Protein AF-A0A847BHR5-F1 (afdb_monomer)

Mean predicted aligned error: 12.54 Å

Radius of gyration: 26.9 Å; Cα contacts (8 Å, |Δi|>4): 119; chains: 1; bounding box: 52×29×72 Å

Solvent-accessible surface area (backbone atoms only — not comparable to full-atom values): 9251 Å² total; per-residue (Å²): 132,75,69,67,60,58,54,53,59,59,53,71,69,70,78,70,66,66,89,77,52,54,68,71,59,47,27,60,75,49,73,27,54,98,40,22,30,46,64,70,56,48,54,52,42,32,74,73,72,42,61,52,60,80,79,74,77,86,76,72,51,73,69,56,50,55,56,53,58,61,74,34,72,69,46,49,51,52,52,52,50,34,51,54,35,44,75,72,66,38,59,66,63,24,49,53,51,52,50,51,52,52,51,50,51,53,52,48,54,53,51,52,54,52,53,50,53,52,51,54,51,54,53,60,74,59,64,47,66,37,39,31,29,39,70,61,38,81,44,79,41,57,40,38,73,48,42,94,46,61,38,72,61,84,58,97,86,66,122

pLDDT: mean 79.35,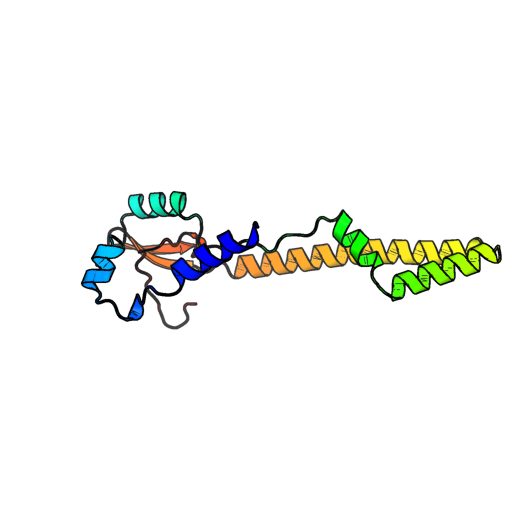 std 13.55, range [43.5, 94.12]

Secondary structure (DSSP, 8-state):
--HHHHHHHHHHTTT--GGGS-HHHHHHHTT-BTTBB-HHHHHHHHHHH--S-PPPP-PPPHHHHHHHHTT-HHHHHHHHHHHHHHHTT-HHHHHHHHHHHHHHHHHHHHHHHHHHHHHHHHHHHT--EEEEEETTEEEEEEGGG--TT-EEE--TT--

Sequence (159 aa):
MIQQGDEAAAQAIQEQDWHTVNREDLERRLNTGRAGLAEAEAARRLAEHGFNRLAPPKRQGPLLRFALQFHNILLYVMLGAALITALLGHWIDTGVLLGAVLINAIIGFIQEGKAEAALDSIRSLLSAHATVLRDGVRREIDAAELVPGDVVLLASGDR

Foldseek 3Di:
DVVVVVVVVVVVVVDPPLVPDDPVVLCVVQVADPLFAAPVVLVVQCVVVPFPDDDDPPDDDLVVVLVVVCVDPVNVVLVVVLVVCVVVVVVVVSVVSVVVVVVVSVVVSVVVVVVVVVVVVVVVVVQAWWFWRHSSDTDIDRNRSDGRRTHTDDDVPHD

Structure (mmCIF, N/CA/C/O backbone):
data_AF-A0A847BHR5-F1
#
_entry.id   AF-A0A847BHR5-F1
#
loop_
_atom_site.group_PDB
_atom_site.id
_atom_site.type_symbol
_atom_site.label_atom_id
_atom_site.label_alt_id
_atom_site.label_comp_id
_atom_site.label_asym_id
_atom_site.label_entity_id
_atom_site.label_seq_id
_atom_site.pdbx_PDB_ins_code
_atom_site.Cartn_x
_atom_site.Cartn_y
_atom_site.Cartn_z
_atom_site.occupancy
_atom_site.B_iso_or_equiv
_atom_site.auth_seq_id
_atom_site.auth_comp_id
_atom_site.auth_asym_id
_atom_site.auth_atom_id
_atom_site.pdbx_PDB_model_num
ATOM 1 N N . MET A 1 1 ? -23.260 10.447 -17.404 1.00 45.34 1 MET A N 1
ATOM 2 C CA . MET A 1 1 ? -24.402 10.034 -16.557 1.00 45.34 1 MET A CA 1
ATOM 3 C C . MET A 1 1 ? -24.019 9.064 -15.427 1.00 45.34 1 MET A C 1
ATOM 5 O O . MET A 1 1 ? -24.823 8.892 -14.531 1.00 45.34 1 MET A O 1
ATOM 9 N N . ILE A 1 2 ? -22.803 8.483 -15.409 1.00 46.72 2 ILE A N 1
ATOM 10 C CA . ILE A 1 2 ? -22.339 7.562 -14.341 1.00 46.72 2 ILE A CA 1
ATOM 11 C C . ILE A 1 2 ? -21.625 8.300 -13.179 1.00 46.72 2 ILE A C 1
ATOM 13 O O . ILE A 1 2 ? -21.562 7.782 -12.076 1.00 46.72 2 ILE A O 1
ATOM 17 N N . GLN A 1 3 ? -21.160 9.542 -13.378 1.00 48.94 3 GLN A N 1
ATOM 18 C CA . GLN A 1 3 ? -20.425 10.307 -12.349 1.00 48.94 3 GLN A CA 1
ATOM 19 C C . GLN A 1 3 ? -21.290 10.922 -11.234 1.00 48.94 3 GLN A C 1
ATOM 21 O O . GLN A 1 3 ? -20.776 11.172 -10.154 1.00 48.94 3 GLN A O 1
ATOM 26 N N . GLN A 1 4 ? -22.594 11.132 -11.446 1.00 45.41 4 GLN A N 1
ATOM 27 C CA . GLN A 1 4 ? -23.455 11.768 -10.432 1.00 45.41 4 GLN A CA 1
ATOM 28 C C . GLN A 1 4 ? -23.869 10.821 -9.290 1.00 45.41 4 GLN A C 1
ATOM 30 O O . GLN A 1 4 ? -24.289 11.288 -8.238 1.00 45.41 4 GLN A O 1
ATOM 35 N N . GLY A 1 5 ? -23.754 9.500 -9.480 1.00 45.44 5 GLY A N 1
ATOM 36 C CA . GLY A 1 5 ? -24.100 8.508 -8.454 1.00 45.44 5 GLY A CA 1
ATOM 37 C C . GLY A 1 5 ? -23.030 8.341 -7.370 1.00 45.44 5 GLY A C 1
ATOM 38 O O . GLY A 1 5 ? -23.374 8.153 -6.207 1.00 45.44 5 GLY A O 1
ATOM 39 N N . ASP A 1 6 ? -21.750 8.467 -7.739 1.00 50.16 6 ASP A N 1
ATOM 40 C CA . ASP A 1 6 ? -20.621 8.351 -6.801 1.00 50.16 6 ASP A CA 1
ATOM 41 C C . ASP A 1 6 ? -20.482 9.594 -5.907 1.00 50.16 6 ASP A C 1
ATOM 43 O O . ASP A 1 6 ? -20.182 9.473 -4.720 1.00 50.16 6 ASP A O 1
ATOM 47 N N . GLU A 1 7 ? -20.756 10.792 -6.436 1.00 47.59 7 GLU A N 1
ATOM 48 C CA . GLU A 1 7 ? -20.683 12.039 -5.658 1.00 47.59 7 GLU A CA 1
ATOM 49 C C . GLU A 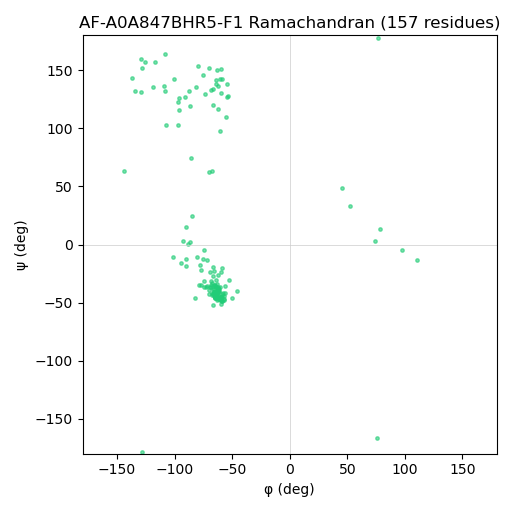1 7 ? -21.775 12.118 -4.581 1.00 47.59 7 GLU A C 1
ATOM 51 O O . GLU A 1 7 ? -21.503 12.560 -3.467 1.00 47.59 7 GLU A O 1
ATOM 56 N N . ALA A 1 8 ? -22.985 11.624 -4.863 1.00 48.41 8 ALA A N 1
ATOM 57 C CA . ALA A 1 8 ? -24.081 11.594 -3.893 1.00 48.41 8 ALA A CA 1
ATOM 58 C C . ALA A 1 8 ? -23.829 10.597 -2.743 1.00 48.41 8 ALA A C 1
ATOM 60 O O . ALA A 1 8 ? -24.164 10.880 -1.593 1.00 48.41 8 ALA A O 1
ATOM 61 N N . ALA A 1 9 ? -23.200 9.450 -3.028 1.00 47.81 9 ALA A N 1
ATOM 62 C CA . ALA A 1 9 ?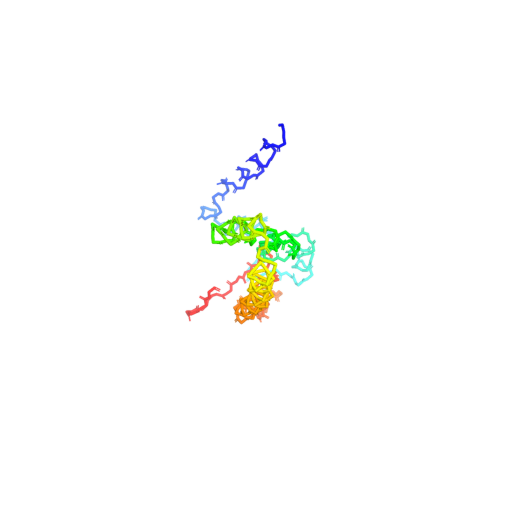 -22.807 8.480 -2.004 1.00 47.81 9 ALA A CA 1
ATOM 63 C C . ALA A 1 9 ? -21.626 8.985 -1.152 1.00 47.81 9 ALA A C 1
ATOM 65 O O . ALA A 1 9 ? -21.609 8.774 0.060 1.00 47.81 9 ALA A O 1
ATOM 66 N N . ALA A 1 10 ? -20.680 9.709 -1.762 1.00 43.50 10 ALA A N 1
ATOM 67 C CA . ALA A 1 10 ? -19.574 10.354 -1.053 1.00 43.50 10 ALA A CA 1
ATOM 68 C C . ALA A 1 10 ?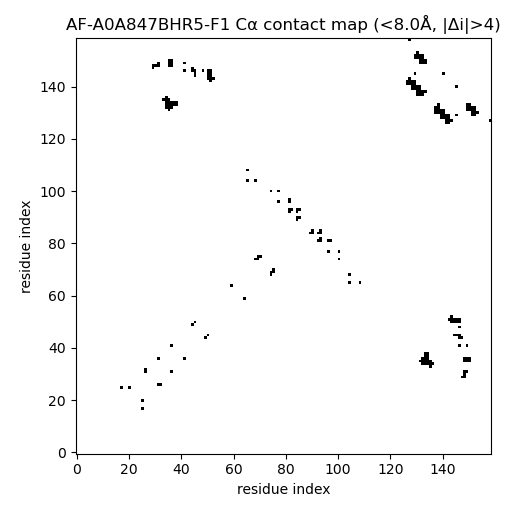 -20.040 11.526 -0.164 1.00 43.50 10 ALA A C 1
ATOM 70 O O . ALA A 1 10 ? -19.505 11.718 0.927 1.00 43.50 10 ALA A O 1
ATOM 71 N N . GLN A 1 11 ? -21.068 12.270 -0.589 1.00 44.69 11 GLN A N 1
ATOM 72 C CA . GLN A 1 11 ? -21.676 13.358 0.188 1.00 44.69 11 GLN A CA 1
ATOM 73 C C . GLN A 1 11 ? -22.551 12.854 1.347 1.00 44.69 11 GLN A C 1
ATOM 75 O O . GLN A 1 11 ? -22.591 13.487 2.398 1.00 44.69 11 GLN A O 1
ATOM 80 N N . ALA A 1 12 ? -23.204 11.693 1.221 1.00 45.28 12 ALA A N 1
ATOM 81 C CA . ALA A 1 12 ? -24.043 11.134 2.289 1.00 45.28 12 ALA A CA 1
ATOM 82 C C . ALA A 1 12 ? -23.256 10.712 3.549 1.00 45.28 12 ALA A C 1
ATOM 84 O O . ALA A 1 12 ? -23.835 10.595 4.628 1.00 45.28 12 ALA A O 1
ATOM 85 N N . ILE A 1 13 ? -21.940 10.507 3.429 1.00 47.03 13 ILE A N 1
ATOM 86 C CA . ILE A 1 13 ? -21.047 10.185 4.555 1.00 47.03 13 ILE A CA 1
ATOM 87 C C . ILE A 1 13 ? -20.469 11.469 5.194 1.00 47.03 13 ILE A C 1
ATOM 89 O O . ILE A 1 13 ? -19.913 11.413 6.289 1.00 47.03 13 ILE A O 1
ATOM 93 N N . GLN A 1 14 ? -20.614 12.638 4.555 1.00 51.12 14 GLN A N 1
ATOM 94 C CA . GLN A 1 14 ? -19.874 13.850 4.928 1.00 51.12 14 GLN A CA 1
ATOM 95 C C . GLN A 1 14 ? -20.416 14.655 6.122 1.00 51.12 14 GLN A C 1
ATOM 97 O O . GLN A 1 14 ? -19.663 15.477 6.627 1.00 51.12 14 GLN A O 1
ATOM 102 N N . GLU A 1 15 ? -21.615 14.405 6.660 1.00 54.62 15 GLU A N 1
ATOM 103 C CA . GLU A 1 15 ? -22.115 15.152 7.838 1.00 54.62 15 GLU A CA 1
ATOM 104 C C . GLU A 1 15 ? -22.945 14.279 8.795 1.00 54.62 15 GLU A C 1
ATOM 106 O O . GLU A 1 15 ? -24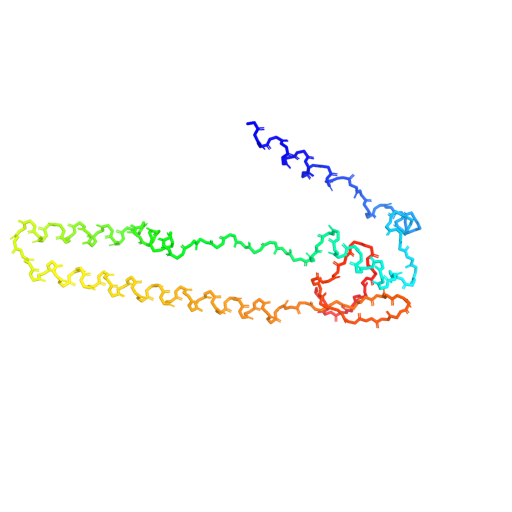.129 14.500 9.046 1.00 54.62 15 GLU A O 1
ATOM 111 N N . GLN A 1 16 ? -22.325 13.257 9.383 1.00 59.69 16 GLN A N 1
ATOM 112 C CA . GLN A 1 16 ? -22.730 12.841 10.726 1.00 59.69 16 GLN A CA 1
ATOM 113 C C . GLN A 1 16 ? -21.631 13.269 11.684 1.00 59.69 16 GLN A C 1
ATOM 115 O O . GLN A 1 16 ? -20.584 12.627 11.758 1.00 59.69 16 GLN A O 1
ATOM 120 N N . ASP A 1 17 ? -21.880 14.355 12.416 1.00 73.00 17 ASP A N 1
ATOM 121 C CA . ASP A 1 17 ? -20.995 14.910 13.440 1.00 73.00 17 ASP A CA 1
ATOM 122 C C . ASP A 1 17 ? -20.884 13.973 14.652 1.00 73.00 17 ASP A C 1
ATOM 124 O O . ASP A 1 17 ? -21.281 14.308 15.766 1.00 73.00 17 ASP A O 1
ATOM 128 N N . TRP A 1 18 ? -20.353 12.765 14.458 1.00 76.56 18 TRP A N 1
ATOM 129 C CA . TRP A 1 18 ? -20.172 11.743 15.493 1.00 76.56 18 TRP A CA 1
ATOM 130 C C . TRP A 1 18 ? -19.417 12.287 16.711 1.00 76.56 18 TRP A C 1
ATOM 132 O O . TRP A 1 18 ? -19.688 11.883 17.836 1.00 76.56 18 TRP A O 1
ATOM 142 N N . HIS A 1 19 ? -18.523 13.252 16.486 1.00 81.25 19 HIS A N 1
ATOM 143 C CA . HIS A 1 19 ? -17.724 13.923 17.506 1.00 81.25 19 HIS A CA 1
ATOM 144 C C . HIS A 1 19 ? -18.537 14.880 18.400 1.00 81.25 19 HIS A C 1
ATOM 146 O O . HIS A 1 19 ? -18.047 15.293 19.448 1.00 81.25 19 HIS A O 1
ATOM 152 N N . THR A 1 20 ? -19.771 15.220 18.012 1.00 84.50 20 THR A N 1
ATOM 153 C CA . THR A 1 20 ? -20.700 16.065 18.790 1.00 84.50 20 THR A CA 1
ATOM 154 C C . THR A 1 20 ? -21.776 15.261 19.521 1.00 84.50 20 THR A C 1
ATOM 156 O O . THR A 1 20 ? -22.490 15.796 20.369 1.00 84.50 20 THR A O 1
ATOM 159 N N . VAL A 1 21 ? -21.904 13.969 19.209 1.00 82.81 21 VAL A N 1
ATOM 160 C CA . VAL A 1 21 ? -22.912 13.079 19.790 1.00 82.81 21 VAL A CA 1
ATOM 161 C C . VAL A 1 21 ? -22.431 12.584 21.156 1.00 82.81 21 VAL A C 1
ATOM 163 O O . VAL A 1 21 ? -21.278 12.183 21.316 1.00 82.81 21 VAL A O 1
ATOM 166 N N . ASN A 1 22 ? -23.318 12.583 22.157 1.00 86.75 22 ASN A N 1
ATOM 167 C CA . ASN A 1 22 ? -22.992 12.047 23.477 1.00 86.75 22 ASN A CA 1
ATOM 168 C C . ASN A 1 22 ? -22.695 10.538 23.396 1.00 86.75 22 ASN A C 1
ATOM 170 O O . ASN A 1 22 ? -23.274 9.806 22.594 1.00 86.75 22 ASN A O 1
ATOM 174 N N . ARG A 1 23 ? -21.831 10.056 24.290 1.00 83.56 23 ARG A N 1
ATOM 175 C CA . ARG A 1 23 ? -21.388 8.661 24.365 1.00 83.56 23 ARG A CA 1
ATOM 176 C C . ARG A 1 23 ? -22.547 7.665 24.368 1.00 83.56 23 ARG A C 1
ATOM 178 O O . ARG A 1 23 ? -22.499 6.693 23.630 1.00 83.56 23 ARG A O 1
ATOM 185 N N . GLU A 1 24 ? -23.582 7.909 25.169 1.00 84.75 24 GLU A N 1
ATOM 186 C CA . GLU A 1 24 ? -24.732 6.998 25.287 1.00 84.75 24 GLU A CA 1
ATOM 187 C C . GLU A 1 24 ? -25.534 6.875 23.986 1.00 84.75 24 GLU A C 1
ATOM 189 O O . GLU A 1 24 ? -26.061 5.807 23.673 1.00 84.75 24 GLU A O 1
ATOM 194 N N . ASP A 1 25 ? -25.627 7.962 23.221 1.00 83.81 25 ASP A N 1
ATOM 195 C CA . ASP A 1 25 ? -26.323 7.972 21.937 1.00 83.81 25 ASP A CA 1
ATOM 196 C C . ASP A 1 25 ? -25.467 7.317 20.850 1.00 83.81 25 ASP A C 1
ATOM 198 O O . ASP A 1 25 ? -25.997 6.609 19.994 1.00 83.81 25 ASP A O 1
ATOM 202 N N . LEU A 1 26 ? -24.143 7.488 20.906 1.00 83.75 26 LEU A N 1
ATOM 203 C CA . LEU A 1 26 ? -23.198 6.799 20.028 1.00 83.75 26 LEU A CA 1
ATOM 204 C C . LEU A 1 26 ? -23.209 5.280 20.276 1.00 83.75 26 LEU A C 1
ATOM 206 O O . LEU A 1 26 ? -23.286 4.505 19.326 1.00 83.75 26 LEU A O 1
ATOM 210 N N . GLU A 1 27 ? -23.199 4.865 21.547 1.00 84.50 27 GLU A N 1
ATOM 211 C CA . GLU A 1 27 ? -23.312 3.465 21.981 1.00 84.50 27 GLU A CA 1
ATOM 212 C C . GLU A 1 27 ? -24.601 2.824 21.442 1.00 84.50 27 GLU A C 1
ATOM 214 O O . GLU A 1 27 ? -24.561 1.737 20.861 1.00 84.50 27 GLU A O 1
ATOM 219 N N . ARG A 1 28 ? -25.734 3.537 21.521 1.00 83.19 28 ARG A N 1
ATOM 220 C CA . ARG A 1 28 ? -27.004 3.090 20.925 1.00 83.19 28 ARG A CA 1
ATOM 221 C C . ARG A 1 28 ? -26.950 3.012 19.399 1.00 83.19 28 ARG A C 1
ATOM 223 O O . ARG A 1 28 ? -27.388 2.015 18.838 1.00 83.19 28 ARG A O 1
ATOM 230 N N . ARG A 1 29 ? -26.415 4.029 18.715 1.00 83.94 29 ARG A N 1
ATOM 231 C CA . ARG A 1 29 ? -26.336 4.060 17.239 1.00 83.94 29 ARG A CA 1
ATOM 232 C C . ARG A 1 29 ? -25.451 2.951 16.677 1.00 83.94 29 ARG A C 1
ATOM 234 O O . ARG A 1 29 ? -25.801 2.343 15.673 1.00 83.94 29 ARG A O 1
ATOM 241 N N . LEU A 1 30 ? -24.316 2.691 17.321 1.00 82.31 30 LEU A N 1
ATOM 242 C CA . LEU A 1 30 ? -23.353 1.674 16.896 1.00 82.31 30 LEU A CA 1
ATOM 243 C C . LEU A 1 30 ? -23.652 0.286 17.480 1.00 82.31 30 LEU A C 1
ATOM 245 O O . LEU A 1 30 ? -22.908 -0.656 17.197 1.00 82.31 30 LEU A O 1
ATOM 249 N N . ASN A 1 31 ? -24.721 0.148 18.277 1.00 83.06 31 ASN A N 1
ATOM 250 C CA . ASN A 1 31 ? -25.055 -1.061 19.033 1.00 83.06 31 ASN A CA 1
ATOM 251 C C . ASN A 1 31 ? -23.819 -1.643 19.742 1.00 83.06 31 ASN A C 1
ATOM 253 O O . ASN A 1 31 ? -23.496 -2.821 19.593 1.00 83.06 31 ASN A O 1
ATOM 257 N N . THR A 1 32 ? -23.085 -0.783 20.447 1.00 83.56 32 THR A N 1
ATOM 258 C CA . THR A 1 32 ? -21.852 -1.123 21.168 1.00 83.56 32 THR A CA 1
ATOM 259 C C . THR A 1 32 ? -21.957 -0.642 22.610 1.00 83.56 32 THR A C 1
ATOM 261 O O . THR A 1 32 ? -22.689 0.301 22.902 1.00 83.56 32 THR A O 1
ATOM 264 N N . GLY A 1 33 ? -21.266 -1.307 23.534 1.00 81.00 33 GLY A N 1
ATOM 265 C CA . GLY A 1 33 ? -21.350 -1.006 24.963 1.00 81.00 33 GLY A CA 1
ATOM 266 C C . GLY A 1 33 ? -19.987 -0.795 25.613 1.00 81.00 33 GLY A C 1
ATOM 267 O O . GLY A 1 33 ? -18.937 -0.927 24.988 1.00 81.00 33 GLY A O 1
ATOM 268 N N . ARG A 1 34 ? -19.985 -0.537 26.927 1.00 80.06 34 ARG A N 1
ATOM 269 C CA . ARG A 1 34 ? -18.747 -0.395 27.722 1.00 80.06 34 ARG A CA 1
ATOM 270 C C . ARG A 1 34 ? -17.846 -1.632 27.715 1.00 80.06 34 ARG A C 1
ATOM 272 O O . ARG A 1 34 ? -16.656 -1.489 27.962 1.00 80.06 34 ARG A O 1
ATOM 279 N N . ALA A 1 35 ? -18.408 -2.812 27.456 1.00 83.75 35 ALA A N 1
ATOM 280 C CA . ALA A 1 35 ? -17.673 -4.068 27.308 1.00 83.75 35 ALA A CA 1
ATOM 281 C C . ALA A 1 35 ? -17.158 -4.302 25.871 1.00 83.75 35 ALA A C 1
ATOM 283 O O . ALA A 1 35 ? -16.552 -5.337 25.604 1.00 83.75 35 ALA A O 1
ATOM 284 N N . GLY A 1 36 ? -17.381 -3.352 24.958 1.00 89.62 36 GLY A N 1
ATOM 285 C CA . GLY A 1 36 ? -17.070 -3.494 23.541 1.00 89.62 36 GLY A CA 1
ATOM 286 C C . GLY A 1 36 ? -18.063 -4.379 22.787 1.00 89.62 36 GLY A C 1
ATOM 287 O O . GLY A 1 36 ? -19.155 -4.665 23.285 1.00 89.62 36 GLY A O 1
ATOM 288 N N . LEU A 1 37 ? -17.693 -4.779 21.568 1.00 91.06 37 LEU A N 1
ATOM 289 C CA . LEU A 1 37 ? -18.512 -5.643 20.713 1.00 91.06 37 LEU A CA 1
ATOM 290 C C . LEU A 1 37 ? -18.387 -7.115 21.119 1.00 91.06 37 LEU A C 1
ATOM 292 O O . LEU A 1 37 ? -17.365 -7.541 21.653 1.00 91.06 37 LEU A O 1
ATOM 296 N N . ALA A 1 38 ? -19.418 -7.908 20.833 1.00 91.44 38 ALA A N 1
ATOM 297 C CA . ALA A 1 38 ? -19.311 -9.360 20.926 1.00 91.44 38 ALA A CA 1
ATOM 298 C C . ALA A 1 38 ? -18.513 -9.918 19.739 1.00 91.44 38 ALA A C 1
ATOM 300 O O . ALA A 1 38 ? -18.660 -9.410 18.625 1.00 91.44 38 ALA A O 1
ATOM 301 N N . GLU A 1 39 ? -17.731 -10.986 19.924 1.00 89.50 39 GLU A N 1
ATOM 302 C CA . GLU A 1 39 ? -16.919 -11.553 18.829 1.00 89.50 39 GLU A CA 1
ATOM 303 C C . GLU A 1 39 ? -17.769 -11.940 17.608 1.00 89.50 39 GLU A C 1
ATOM 305 O O . GLU A 1 39 ? -17.416 -11.654 16.466 1.00 89.50 39 GLU A O 1
ATOM 310 N N . ALA A 1 40 ? -18.941 -12.534 17.847 1.00 91.38 40 ALA A N 1
ATOM 311 C CA . ALA A 1 40 ? -19.863 -12.928 16.784 1.00 91.38 40 ALA A CA 1
ATOM 312 C C . ALA A 1 40 ? -20.424 -11.722 16.008 1.00 91.38 40 ALA A C 1
ATOM 314 O O . ALA A 1 40 ? -20.619 -11.794 14.795 1.00 91.38 40 ALA A O 1
ATOM 315 N N . GLU A 1 41 ? -20.666 -10.607 16.701 1.00 91.12 41 GLU A N 1
ATOM 316 C CA . GLU A 1 41 ? -21.129 -9.362 16.086 1.00 91.12 41 GLU A CA 1
ATOM 317 C C . GLU A 1 41 ? -20.013 -8.726 15.254 1.00 91.12 41 GLU A C 1
ATOM 319 O O . GLU A 1 41 ? -20.258 -8.297 14.127 1.00 91.12 41 GLU A O 1
ATOM 324 N N . ALA A 1 42 ? -18.783 -8.721 15.772 1.00 91.62 42 ALA A N 1
ATOM 325 C CA . ALA A 1 42 ? -17.625 -8.225 15.045 1.00 91.62 42 ALA A CA 1
ATOM 326 C C . ALA A 1 42 ? -17.366 -9.041 13.770 1.00 91.62 42 ALA A C 1
ATOM 328 O O . ALA A 1 42 ? -17.208 -8.463 12.697 1.00 91.62 42 ALA A O 1
ATOM 329 N N . ALA A 1 43 ? -17.431 -10.374 13.849 1.00 91.81 43 ALA A N 1
ATOM 330 C CA . ALA A 1 43 ? -17.311 -11.251 12.686 1.00 91.81 43 ALA A CA 1
ATOM 331 C C . ALA A 1 43 ? -18.423 -11.005 11.650 1.00 91.81 43 ALA A C 1
ATOM 333 O O . ALA A 1 43 ? -18.150 -10.972 10.448 1.00 91.81 43 ALA A O 1
ATOM 334 N N . ARG A 1 44 ? -19.670 -10.776 12.096 1.00 93.81 44 ARG A N 1
ATOM 335 C CA . ARG A 1 44 ? -20.778 -10.422 11.192 1.00 93.81 44 ARG A CA 1
ATOM 336 C C . ARG A 1 44 ? -20.510 -9.099 10.477 1.00 93.81 44 ARG A C 1
ATOM 338 O O . ARG A 1 44 ? -20.660 -9.027 9.261 1.00 93.81 44 ARG A O 1
ATOM 345 N N . ARG A 1 45 ? -20.077 -8.073 11.213 1.00 93.06 45 ARG A N 1
ATOM 346 C CA . ARG A 1 45 ? -19.751 -6.753 10.653 1.00 93.06 45 ARG A CA 1
ATOM 347 C C . ARG A 1 45 ? -18.553 -6.802 9.716 1.00 93.06 45 ARG A C 1
ATOM 349 O O . ARG A 1 45 ? -18.558 -6.098 8.716 1.00 93.06 45 ARG A O 1
ATOM 356 N N . LEU A 1 46 ? -17.562 -7.649 9.990 1.00 93.06 46 LEU A N 1
ATOM 357 C CA . LEU A 1 46 ? -16.409 -7.834 9.110 1.00 93.06 46 LEU A CA 1
ATOM 358 C C . LEU A 1 46 ? -16.836 -8.447 7.771 1.00 93.06 46 LEU A C 1
ATOM 360 O O . LEU A 1 46 ? -16.342 -8.044 6.722 1.00 93.06 46 LEU A O 1
ATOM 364 N N . ALA A 1 47 ? -17.790 -9.382 7.793 1.00 91.50 47 ALA A N 1
ATOM 365 C CA . ALA A 1 47 ? -18.366 -9.946 6.575 1.00 91.50 47 ALA A CA 1
ATOM 366 C C . ALA A 1 47 ? -19.221 -8.930 5.789 1.00 91.50 47 ALA A C 1
ATOM 368 O O . ALA A 1 47 ? -19.280 -9.008 4.565 1.00 91.50 47 ALA A O 1
ATOM 369 N N . GLU A 1 48 ? -19.870 -7.986 6.477 1.00 92.50 48 GLU A N 1
ATOM 370 C CA . GLU A 1 48 ? -20.738 -6.966 5.872 1.00 92.50 48 GLU A CA 1
ATOM 371 C C . GLU A 1 48 ? -19.959 -5.761 5.317 1.00 92.50 48 GLU A C 1
ATOM 373 O O . GLU A 1 48 ? -20.199 -5.329 4.191 1.00 92.50 48 GLU A O 1
ATOM 378 N N . HIS A 1 49 ? -19.010 -5.228 6.087 1.00 89.06 49 HIS A N 1
ATOM 379 C CA . HIS A 1 49 ? -18.241 -4.029 5.740 1.00 89.06 49 HIS A CA 1
ATOM 380 C C . HIS A 1 49 ? -16.905 -4.337 5.052 1.00 89.06 49 HIS A C 1
ATOM 382 O O . HIS A 1 49 ? -16.316 -3.453 4.430 1.00 89.06 49 HIS A O 1
ATOM 388 N N . GLY A 1 50 ? -16.436 -5.584 5.133 1.00 89.81 50 GLY A N 1
ATOM 389 C CA . GLY A 1 50 ? -15.111 -5.978 4.673 1.00 89.81 50 GLY A CA 1
ATOM 390 C C . GLY A 1 50 ? -14.000 -5.563 5.640 1.00 89.81 50 GLY A C 1
ATOM 391 O O . GLY A 1 50 ? -14.229 -4.927 6.668 1.00 89.81 50 GLY A O 1
ATOM 392 N N . PHE A 1 51 ? -12.768 -5.943 5.298 1.00 89.50 51 PHE A N 1
ATOM 393 C CA . PHE A 1 51 ? -11.585 -5.571 6.071 1.00 89.50 51 PHE A CA 1
ATOM 394 C C . PHE A 1 51 ? -11.367 -4.055 6.049 1.00 89.50 51 PHE A C 1
ATOM 396 O O . PHE A 1 51 ? -11.482 -3.421 4.999 1.00 89.50 51 PHE A O 1
ATOM 403 N N . ASN A 1 52 ? -10.934 -3.501 7.181 1.00 88.69 52 ASN A N 1
ATOM 404 C CA . ASN A 1 52 ? -10.440 -2.136 7.335 1.00 88.69 52 ASN A CA 1
ATOM 405 C C . ASN A 1 52 ? -9.071 -1.964 6.646 1.00 88.69 52 ASN A C 1
ATOM 407 O O . ASN A 1 52 ? -8.033 -1.728 7.262 1.00 88.69 52 ASN A O 1
ATOM 411 N N . ARG A 1 53 ? -9.056 -2.152 5.326 1.00 81.56 53 ARG A N 1
ATOM 412 C CA . ARG A 1 53 ? -7.898 -1.973 4.456 1.00 81.56 53 ARG A CA 1
ATOM 413 C C . ARG A 1 53 ? -8.305 -1.080 3.300 1.00 81.56 53 ARG A C 1
ATOM 415 O O . ARG A 1 53 ? -9.300 -1.322 2.623 1.00 81.56 53 ARG A O 1
ATOM 422 N N . LEU A 1 54 ? -7.486 -0.071 3.033 1.00 74.69 54 LEU A N 1
ATOM 423 C CA . LEU A 1 54 ? -7.625 0.718 1.817 1.00 74.69 54 LEU A CA 1
ATOM 424 C C . LEU A 1 54 ? -7.417 -0.191 0.605 1.00 74.69 54 LEU A C 1
ATOM 426 O O . LEU A 1 54 ? -6.480 -0.997 0.584 1.00 74.69 54 LEU A O 1
ATOM 430 N N . ALA A 1 55 ? -8.274 -0.036 -0.406 1.00 65.81 55 ALA A N 1
ATOM 431 C CA . ALA A 1 55 ? -8.127 -0.762 -1.657 1.00 65.81 55 ALA A CA 1
ATOM 432 C C 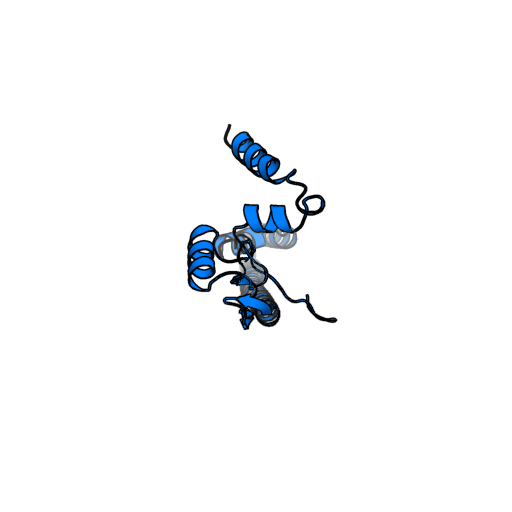. ALA A 1 55 ? -6.705 -0.539 -2.203 1.00 65.81 55 ALA A C 1
ATOM 434 O O . ALA A 1 55 ? -6.261 0.613 -2.299 1.00 65.81 55 ALA A O 1
ATOM 435 N N . PRO A 1 56 ? -5.964 -1.610 -2.540 1.00 66.12 56 PRO A N 1
ATOM 436 C CA . PRO A 1 56 ? -4.647 -1.444 -3.121 1.00 66.12 56 PRO A CA 1
ATOM 437 C C . PRO A 1 56 ? -4.778 -0.636 -4.420 1.00 66.12 56 PRO A C 1
ATOM 439 O O . PRO A 1 56 ? -5.755 -0.814 -5.159 1.00 66.12 56 PRO A O 1
ATOM 442 N N . PRO A 1 57 ? -3.823 0.264 -4.715 1.00 64.81 57 PRO A N 1
ATOM 443 C CA . PRO A 1 57 ? -3.850 1.019 -5.958 1.00 64.81 57 PRO A CA 1
ATOM 444 C C . PRO A 1 57 ? -3.935 0.043 -7.135 1.00 64.81 57 PRO A C 1
ATOM 446 O O . PRO A 1 57 ? -3.283 -1.005 -7.129 1.00 64.81 57 PRO A O 1
ATOM 449 N N . LYS A 1 58 ? -4.763 0.370 -8.137 1.00 59.41 58 LYS A N 1
ATOM 450 C CA . LYS A 1 58 ? -4.952 -0.479 -9.320 1.00 59.41 58 LYS A CA 1
ATOM 451 C C . LYS A 1 58 ? -3.592 -0.746 -9.962 1.00 59.41 58 LYS A C 1
ATOM 453 O O . LYS A 1 58 ? -2.983 0.156 -10.536 1.00 59.41 58 LYS A O 1
ATOM 458 N N . ARG A 1 59 ? -3.121 -1.989 -9.858 1.00 62.44 59 ARG A N 1
ATOM 459 C CA . ARG A 1 59 ? -1.872 -2.425 -10.482 1.00 62.44 59 ARG A CA 1
ATOM 460 C C . ARG A 1 59 ? -2.062 -2.376 -11.995 1.00 62.44 59 ARG A C 1
ATOM 462 O O . ARG A 1 59 ? -2.961 -3.019 -12.535 1.00 62.44 59 ARG A O 1
ATOM 469 N N . GLN A 1 60 ? -1.246 -1.585 -12.684 1.00 65.50 60 GLN A N 1
ATOM 470 C CA . GLN A 1 60 ? -1.214 -1.612 -14.142 1.00 65.50 60 GLN A CA 1
ATOM 471 C C . GLN A 1 60 ? -0.628 -2.958 -14.580 1.00 65.50 60 GLN A C 1
ATOM 473 O O . GLN A 1 60 ? 0.376 -3.409 -14.028 1.00 65.50 60 GLN A O 1
ATOM 478 N N . GLY A 1 61 ? -1.264 -3.627 -15.543 1.00 73.81 61 GLY A N 1
ATOM 479 C CA . GLY A 1 61 ? -0.796 -4.930 -16.016 1.00 73.81 61 GLY A CA 1
ATOM 480 C C . GLY A 1 61 ? 0.636 -4.857 -16.574 1.00 73.81 61 GLY A C 1
ATOM 481 O O . GLY A 1 61 ? 1.021 -3.818 -17.116 1.00 73.81 61 GLY A O 1
ATOM 482 N N . PRO A 1 62 ? 1.425 -5.943 -16.498 1.00 64.50 62 PRO A N 1
ATOM 483 C CA . PRO A 1 62 ? 2.833 -5.947 -16.912 1.00 64.50 62 PRO A CA 1
ATOM 484 C C . PRO A 1 62 ? 3.038 -5.505 -18.371 1.00 64.50 62 PRO A C 1
ATOM 486 O O . PRO A 1 62 ? 3.983 -4.780 -18.665 1.00 64.50 62 PRO A O 1
ATOM 489 N N . LEU A 1 63 ? 2.108 -5.854 -19.268 1.00 66.38 63 LEU A N 1
ATOM 490 C CA . LEU A 1 63 ? 2.112 -5.408 -20.668 1.00 66.38 63 LEU A CA 1
ATOM 491 C C . LEU A 1 63 ? 1.876 -3.897 -20.815 1.00 66.38 63 LEU A C 1
ATOM 493 O O . LEU A 1 63 ? 2.503 -3.255 -21.652 1.00 66.38 63 LEU A O 1
ATOM 497 N N . LEU A 1 64 ? 0.995 -3.321 -19.991 1.00 68.94 64 LEU A N 1
ATOM 498 C CA . LEU A 1 64 ? 0.712 -1.885 -20.006 1.00 68.94 64 LEU A CA 1
ATOM 499 C C . LEU A 1 64 ? 1.878 -1.084 -19.414 1.00 68.94 64 LEU A C 1
ATOM 501 O O . LEU A 1 64 ? 2.210 -0.031 -19.945 1.00 68.94 64 LEU A O 1
ATOM 505 N N . ARG A 1 65 ? 2.546 -1.601 -18.374 1.00 67.38 65 ARG A N 1
ATOM 506 C CA . ARG A 1 65 ? 3.769 -0.997 -17.812 1.00 67.38 65 ARG A CA 1
ATOM 507 C C . ARG A 1 65 ? 4.912 -1.013 -18.822 1.00 67.38 65 ARG A C 1
ATOM 509 O O . ARG A 1 65 ? 5.536 0.019 -19.042 1.00 67.38 65 ARG A O 1
ATOM 516 N N . PHE A 1 66 ? 5.108 -2.144 -19.506 1.00 65.12 66 PHE A N 1
ATOM 517 C CA . PHE A 1 66 ? 6.057 -2.242 -20.613 1.00 65.12 66 PHE A CA 1
ATOM 518 C C . PHE A 1 66 ? 5.733 -1.217 -21.704 1.00 65.12 66 PHE A C 1
ATOM 520 O O . PHE A 1 66 ? 6.622 -0.476 -22.100 1.00 65.12 66 PHE A O 1
ATOM 527 N N . ALA A 1 67 ? 4.464 -1.097 -22.117 1.00 64.06 67 ALA A N 1
ATOM 528 C CA . ALA A 1 67 ? 4.021 -0.101 -23.095 1.00 64.06 67 ALA A CA 1
ATOM 529 C C . ALA A 1 67 ? 4.224 1.355 -22.620 1.00 64.06 67 ALA A C 1
ATOM 531 O O . ALA A 1 67 ? 4.621 2.204 -23.417 1.00 64.06 67 ALA A O 1
ATOM 532 N N . LEU A 1 68 ? 4.018 1.657 -21.333 1.00 64.25 68 LEU A N 1
ATOM 533 C CA . LEU A 1 68 ? 4.316 2.976 -20.760 1.00 64.25 68 LEU A CA 1
ATOM 534 C C . LEU A 1 68 ? 5.819 3.286 -20.744 1.00 64.25 68 LEU A C 1
ATOM 536 O O . LEU A 1 68 ? 6.193 4.451 -20.859 1.00 64.25 68 LEU A O 1
ATOM 540 N N . GLN A 1 69 ? 6.688 2.274 -20.685 1.00 60.56 69 GLN A N 1
ATOM 541 C CA . GLN A 1 69 ? 8.134 2.464 -20.832 1.00 60.56 69 GLN A CA 1
ATOM 542 C C . GLN A 1 69 ? 8.504 3.030 -22.221 1.00 60.56 69 GLN A C 1
ATOM 544 O O . GLN A 1 69 ? 9.500 3.743 -22.344 1.00 60.56 69 GLN A O 1
ATOM 549 N N . PHE A 1 70 ? 7.673 2.791 -23.250 1.00 60.03 70 PHE A N 1
ATOM 550 C CA . PHE A 1 70 ? 7.814 3.399 -24.585 1.00 60.03 70 PHE A CA 1
ATOM 551 C C . PHE A 1 70 ? 7.383 4.869 -24.632 1.00 60.03 70 PHE A C 1
ATOM 553 O O . PHE A 1 70 ? 7.731 5.565 -25.579 1.00 60.03 70 PHE A O 1
ATOM 560 N N . HIS A 1 71 ? 6.701 5.375 -23.600 1.00 59.44 71 HIS A N 1
ATOM 561 C CA . HIS A 1 71 ? 6.384 6.798 -23.427 1.00 59.44 71 HIS A CA 1
ATOM 562 C C . HIS A 1 71 ? 7.525 7.590 -22.763 1.00 59.44 71 HIS A C 1
ATOM 564 O O . HIS A 1 71 ? 7.309 8.639 -22.160 1.00 59.44 71 HIS A O 1
ATOM 570 N N . ASN A 1 72 ? 8.760 7.106 -22.877 1.00 68.88 72 ASN A N 1
ATOM 571 C CA . ASN A 1 72 ? 9.943 7.835 -22.452 1.00 68.88 72 ASN A CA 1
ATOM 572 C C . ASN A 1 72 ? 10.565 8.555 -23.659 1.00 68.88 72 ASN A C 1
ATOM 574 O O . ASN A 1 72 ? 10.889 7.914 -24.660 1.00 68.88 72 ASN A O 1
ATOM 578 N N . ILE A 1 73 ? 10.784 9.872 -23.547 1.00 75.44 73 ILE A N 1
ATOM 579 C CA . ILE A 1 73 ? 11.489 10.695 -24.552 1.00 75.44 73 ILE A CA 1
ATOM 580 C C . ILE A 1 73 ? 12.781 10.021 -25.027 1.00 75.44 73 ILE A C 1
ATOM 582 O O . ILE A 1 73 ? 13.072 10.023 -26.221 1.00 75.44 73 ILE A O 1
ATOM 586 N N . LEU A 1 74 ? 13.525 9.391 -24.116 1.00 74.19 74 LEU A N 1
ATOM 587 C CA . LEU A 1 74 ? 14.775 8.712 -24.441 1.00 74.19 74 LEU A CA 1
ATOM 588 C C . LEU A 1 74 ? 14.567 7.520 -25.390 1.00 74.19 74 LEU A C 1
ATOM 590 O O . LEU A 1 74 ? 15.388 7.291 -26.278 1.00 74.19 74 LEU A O 1
ATOM 594 N N . LEU A 1 75 ? 13.460 6.785 -25.244 1.00 77.56 75 LEU A N 1
ATOM 595 C CA . LEU A 1 75 ? 13.133 5.667 -26.126 1.00 77.56 75 LEU A CA 1
ATOM 596 C C . LEU A 1 75 ? 12.745 6.164 -27.520 1.00 77.56 75 LEU A C 1
ATOM 598 O O . LEU A 1 75 ? 13.198 5.583 -28.501 1.00 77.56 75 LEU A O 1
ATOM 602 N N . TYR A 1 76 ? 11.999 7.268 -27.629 1.00 81.50 76 TYR A N 1
ATOM 603 C CA . TYR A 1 76 ? 11.706 7.884 -28.928 1.00 81.50 76 TYR A CA 1
ATOM 604 C C . TYR A 1 76 ? 12.969 8.363 -29.649 1.00 81.50 76 TYR A C 1
ATOM 606 O O . TYR A 1 76 ? 13.086 8.167 -30.857 1.00 81.50 76 TYR A O 1
ATOM 614 N N . VAL A 1 77 ? 13.942 8.924 -28.922 1.00 82.94 77 VAL A N 1
ATOM 615 C CA . VAL A 1 77 ? 15.247 9.300 -29.494 1.00 82.94 77 VAL A CA 1
ATOM 616 C C . VAL A 1 77 ? 15.992 8.067 -30.011 1.00 82.94 77 VAL A C 1
ATOM 618 O O . VAL A 1 77 ? 16.509 8.095 -31.124 1.00 82.94 77 VAL A O 1
ATOM 621 N N . MET A 1 78 ? 16.001 6.965 -29.254 1.00 82.75 78 MET A N 1
ATOM 622 C CA . MET A 1 78 ? 16.628 5.707 -29.682 1.00 82.75 78 MET A CA 1
ATOM 623 C C . MET A 1 78 ? 15.918 5.081 -30.887 1.00 82.75 78 MET A C 1
ATOM 625 O O . MET A 1 78 ? 16.580 4.622 -31.813 1.00 82.75 78 MET A O 1
ATOM 629 N N . LEU A 1 79 ? 14.584 5.100 -30.918 1.00 83.19 79 LEU A N 1
ATOM 630 C CA . LEU A 1 79 ? 13.804 4.596 -32.049 1.00 83.19 79 LEU A CA 1
ATOM 631 C C . LEU A 1 79 ? 14.034 5.447 -33.308 1.00 83.19 79 LEU A C 1
ATOM 633 O O . LEU A 1 79 ? 14.201 4.906 -34.398 1.00 83.19 79 LEU A O 1
ATOM 637 N N . GLY A 1 80 ? 14.087 6.774 -33.151 1.00 86.38 80 GLY A N 1
ATOM 638 C CA . GLY A 1 80 ? 14.380 7.715 -34.231 1.00 86.38 80 GLY A CA 1
ATOM 639 C C . GLY A 1 80 ? 15.795 7.547 -34.780 1.00 86.38 80 GLY A C 1
ATOM 640 O O . GLY A 1 80 ? 15.974 7.473 -35.994 1.00 86.38 80 GLY A O 1
ATOM 641 N N . ALA A 1 81 ? 16.791 7.407 -33.901 1.00 86.69 81 ALA A N 1
ATOM 642 C CA . ALA A 1 81 ? 18.160 7.101 -34.296 1.00 86.69 81 ALA A CA 1
ATOM 643 C C . ALA A 1 81 ? 18.235 5.750 -35.027 1.00 86.69 81 ALA A C 1
ATOM 645 O O . ALA A 1 81 ? 18.765 5.707 -36.131 1.00 86.69 81 ALA A O 1
ATOM 646 N N . ALA A 1 82 ? 17.617 4.688 -34.494 1.00 86.06 82 ALA A N 1
ATOM 647 C CA . ALA A 1 82 ? 17.585 3.368 -35.134 1.00 86.06 82 ALA A CA 1
ATOM 648 C C . ALA A 1 82 ? 16.967 3.418 -36.537 1.00 86.06 82 ALA A C 1
ATOM 650 O O . ALA A 1 82 ? 17.490 2.798 -37.459 1.00 86.06 82 ALA A O 1
ATOM 651 N N . LEU A 1 83 ? 15.885 4.183 -36.712 1.00 88.62 83 LEU A N 1
ATOM 652 C CA . LEU A 1 83 ? 15.235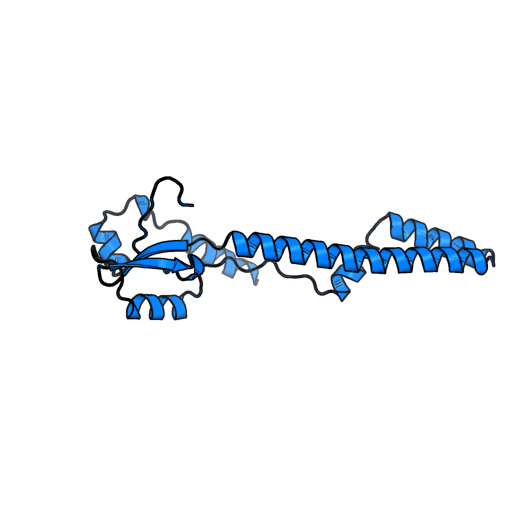 4.364 -38.007 1.00 88.62 83 LEU A CA 1
ATOM 653 C C . LEU A 1 83 ? 16.150 5.081 -39.007 1.00 88.62 83 LEU A C 1
ATOM 655 O O . LEU A 1 83 ? 16.279 4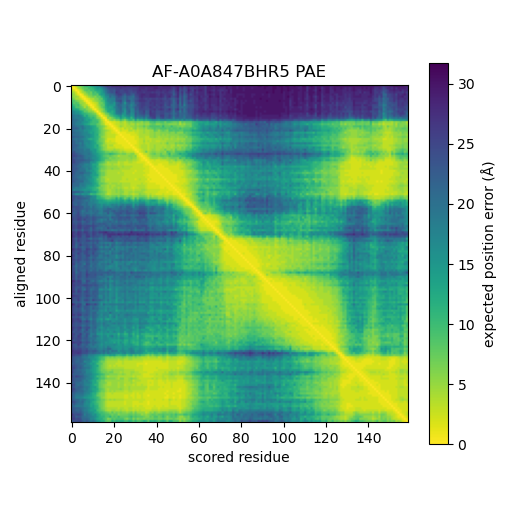.628 -40.141 1.00 88.62 83 LEU A O 1
ATOM 659 N N . ILE A 1 84 ? 16.804 6.170 -38.592 1.00 91.50 84 ILE A N 1
ATOM 660 C CA . ILE A 1 84 ? 17.753 6.902 -39.442 1.00 91.50 84 ILE A CA 1
ATOM 661 C C . ILE A 1 84 ? 18.890 5.965 -39.864 1.00 91.50 84 ILE A C 1
ATOM 663 O O . ILE A 1 84 ? 19.157 5.816 -41.052 1.00 91.50 84 ILE A O 1
ATOM 667 N N . THR A 1 85 ? 19.516 5.270 -38.918 1.00 87.94 85 THR A N 1
ATOM 668 C CA . THR A 1 85 ? 20.642 4.365 -39.181 1.00 87.94 85 THR A CA 1
ATOM 669 C C . THR A 1 85 ? 20.256 3.193 -40.094 1.00 87.94 8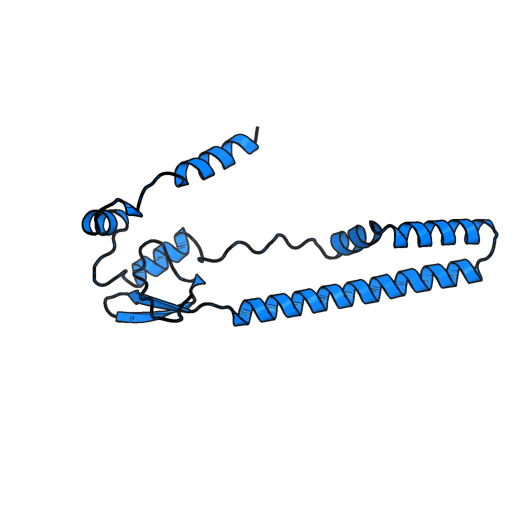5 THR A C 1
ATOM 671 O O . THR A 1 85 ? 21.024 2.826 -40.987 1.00 87.94 85 THR A O 1
ATOM 674 N N . ALA A 1 86 ? 19.037 2.663 -39.952 1.00 86.81 86 ALA A N 1
ATOM 675 C CA . ALA A 1 86 ? 18.499 1.633 -40.836 1.00 86.81 86 ALA A CA 1
ATOM 676 C C . ALA A 1 86 ? 18.285 2.149 -42.267 1.00 86.81 86 ALA A C 1
ATOM 678 O O . ALA A 1 86 ? 18.640 1.463 -43.225 1.00 86.81 86 ALA A O 1
ATOM 679 N N . LEU A 1 87 ? 17.761 3.372 -42.423 1.00 91.00 87 LEU A N 1
ATOM 680 C CA . LEU A 1 87 ? 17.592 4.017 -43.732 1.00 91.00 87 LEU A CA 1
ATOM 681 C C . LEU A 1 87 ? 18.934 4.288 -44.426 1.00 91.00 87 LEU A C 1
ATOM 683 O O . LEU A 1 87 ? 19.006 4.227 -45.651 1.00 91.00 87 LEU A O 1
ATOM 687 N N . LEU A 1 88 ? 20.000 4.535 -43.659 1.00 90.81 88 LEU A N 1
ATOM 688 C CA . LEU A 1 88 ? 21.367 4.648 -44.177 1.00 90.81 88 LEU A CA 1
ATOM 689 C C . LEU A 1 88 ? 21.989 3.286 -44.556 1.00 90.81 88 LEU A C 1
ATOM 691 O O . LEU A 1 88 ? 23.092 3.250 -45.093 1.00 90.81 88 LEU A O 1
ATOM 695 N N . GLY A 1 89 ? 21.307 2.162 -44.303 1.00 87.12 89 GLY A N 1
ATOM 696 C CA . GLY A 1 89 ? 21.801 0.813 -44.605 1.00 87.12 89 GLY A CA 1
ATOM 697 C C . GLY A 1 89 ? 22.824 0.279 -43.596 1.00 87.12 89 GLY A C 1
ATOM 698 O O . GLY A 1 89 ? 23.483 -0.730 -43.851 1.00 87.12 89 GLY A O 1
ATOM 699 N N . HIS A 1 90 ? 22.963 0.929 -42.439 1.00 89.94 90 HIS A N 1
ATOM 700 C CA . HIS A 1 90 ? 23.887 0.533 -41.379 1.00 89.94 90 HIS A CA 1
ATOM 701 C C . HIS A 1 90 ? 23.234 -0.514 -40.462 1.00 89.94 90 HIS A C 1
ATOM 703 O O . HIS A 1 90 ? 22.815 -0.243 -39.332 1.00 89.94 90 HIS A O 1
ATOM 709 N N . TRP A 1 91 ? 23.126 -1.744 -40.963 1.00 85.94 91 TRP A N 1
ATOM 710 C CA . TRP A 1 91 ? 22.443 -2.839 -40.265 1.00 85.94 91 TRP A CA 1
ATOM 711 C C . TRP A 1 91 ? 23.102 -3.226 -38.934 1.00 85.94 91 TRP A C 1
ATOM 713 O O . TRP A 1 91 ? 22.399 -3.571 -37.986 1.00 85.94 91 TRP A O 1
ATOM 723 N N . ILE A 1 92 ? 24.435 -3.129 -38.843 1.00 90.19 92 ILE A N 1
ATOM 724 C CA . ILE A 1 92 ? 25.186 -3.437 -37.614 1.00 90.19 92 ILE A CA 1
ATOM 725 C C . ILE A 1 92 ? 24.851 -2.419 -36.520 1.00 90.19 92 ILE A C 1
ATOM 727 O O . ILE A 1 92 ? 24.427 -2.809 -35.434 1.00 90.19 92 ILE A O 1
ATOM 731 N N . ASP A 1 93 ? 24.965 -1.126 -36.824 1.00 83.75 93 ASP A N 1
ATOM 732 C CA . ASP A 1 93 ? 24.689 -0.045 -35.871 1.00 83.75 93 ASP A CA 1
ATOM 733 C C . ASP A 1 93 ? 23.225 -0.073 -35.399 1.00 83.75 93 ASP A C 1
ATOM 735 O O . ASP A 1 93 ? 22.936 0.058 -34.208 1.00 83.75 93 ASP A O 1
ATOM 739 N N . THR A 1 94 ? 22.296 -0.337 -36.324 1.00 88.06 94 THR A N 1
ATOM 740 C CA . THR A 1 94 ? 20.869 -0.523 -36.017 1.00 88.06 94 THR A CA 1
ATOM 741 C C . THR A 1 94 ? 20.657 -1.690 -35.046 1.00 88.06 94 THR A C 1
ATOM 743 O O . THR A 1 94 ? 19.919 -1.563 -34.067 1.00 88.06 94 THR A O 1
ATOM 746 N N . GLY A 1 95 ? 21.327 -2.822 -35.286 1.00 88.44 95 GLY A N 1
ATOM 747 C CA . GLY A 1 95 ? 21.258 -4.000 -34.422 1.00 88.44 95 GLY A CA 1
ATOM 748 C C . GLY A 1 95 ? 21.794 -3.737 -33.013 1.00 88.44 95 GLY A C 1
ATOM 749 O O . GLY A 1 95 ? 21.157 -4.132 -32.036 1.00 88.44 95 GLY A O 1
ATOM 750 N N . VAL A 1 96 ? 22.916 -3.019 -32.893 1.00 89.75 96 VAL A N 1
ATOM 751 C CA . VAL A 1 96 ? 23.492 -2.619 -31.596 1.00 89.75 96 VAL A CA 1
ATOM 752 C C . VAL A 1 96 ? 22.509 -1.752 -30.808 1.00 89.75 96 VAL A C 1
ATOM 754 O O . VAL A 1 96 ? 22.285 -1.994 -29.620 1.00 89.75 96 VAL A O 1
ATOM 757 N N . LEU A 1 97 ? 21.876 -0.780 -31.467 1.00 87.31 97 LEU A N 1
ATOM 758 C CA . LEU A 1 97 ? 20.942 0.136 -30.820 1.00 87.31 97 LEU A CA 1
ATOM 759 C C . LEU A 1 97 ? 19.664 -0.575 -30.352 1.00 87.31 97 LEU A C 1
ATOM 761 O O . LEU A 1 97 ? 19.235 -0.391 -29.212 1.00 87.31 97 LEU A O 1
ATOM 765 N N . LEU A 1 98 ? 19.094 -1.449 -31.187 1.00 85.38 98 LEU A N 1
ATOM 766 C CA . LEU A 1 98 ? 17.944 -2.277 -30.809 1.00 85.38 98 LEU A CA 1
ATOM 767 C C . LEU A 1 98 ? 18.280 -3.238 -29.661 1.00 85.38 98 LEU A C 1
ATOM 769 O O . LEU A 1 98 ? 17.478 -3.401 -28.741 1.00 85.38 98 LEU A O 1
ATOM 773 N N . GLY A 1 99 ? 19.478 -3.829 -29.672 1.00 89.00 99 GLY A N 1
ATOM 774 C CA . GLY A 1 99 ? 19.970 -4.659 -28.574 1.00 89.00 99 GLY A CA 1
ATOM 775 C C . GLY A 1 99 ? 20.058 -3.888 -27.255 1.00 89.00 99 GLY A C 1
ATOM 776 O O . GLY A 1 99 ? 19.574 -4.365 -26.229 1.00 89.00 99 GLY A O 1
ATOM 777 N N . ALA A 1 100 ? 20.598 -2.667 -27.280 1.00 85.88 100 ALA A N 1
ATOM 778 C CA . ALA A 1 100 ? 20.677 -1.804 -26.103 1.00 85.88 100 ALA A CA 1
ATOM 779 C C . ALA A 1 100 ? 19.287 -1.419 -25.559 1.00 85.88 100 ALA A C 1
ATOM 781 O O . ALA A 1 100 ? 19.073 -1.460 -24.345 1.00 85.88 100 ALA A O 1
ATOM 782 N N . VAL A 1 101 ? 18.322 -1.100 -26.435 1.00 82.69 101 VAL A N 1
ATOM 783 C CA . VAL A 1 101 ? 16.917 -0.853 -26.046 1.00 82.69 101 VAL A CA 1
ATOM 784 C C . VAL A 1 101 ? 16.331 -2.077 -25.343 1.00 82.69 101 VAL A C 1
ATOM 786 O O . VAL A 1 101 ? 15.741 -1.944 -24.271 1.00 82.69 101 VAL A O 1
ATOM 789 N N . LEU A 1 102 ? 16.509 -3.268 -25.922 1.00 83.69 102 LEU A N 1
ATOM 790 C CA . LEU A 1 102 ? 15.961 -4.508 -25.378 1.00 83.69 102 LEU A CA 1
ATOM 791 C C . LEU A 1 102 ? 16.547 -4.828 -23.997 1.00 83.69 102 LEU A C 1
ATOM 793 O O . LEU A 1 102 ? 15.801 -5.140 -23.070 1.00 83.69 102 LEU A O 1
ATOM 797 N N . ILE A 1 103 ? 17.867 -4.696 -23.842 1.00 87.31 103 ILE A N 1
ATOM 798 C CA . ILE A 1 103 ? 18.552 -4.886 -22.558 1.00 87.31 103 ILE A CA 1
ATOM 799 C C . ILE A 1 103 ? 18.015 -3.898 -21.517 1.00 87.31 103 ILE A C 1
ATOM 801 O O . ILE A 1 103 ? 17.650 -4.313 -20.417 1.00 87.31 103 ILE A O 1
ATOM 805 N N . ASN A 1 104 ? 17.901 -2.614 -21.865 1.00 80.75 104 ASN A N 1
ATOM 806 C CA . ASN A 1 104 ? 17.363 -1.601 -20.958 1.00 80.75 104 ASN A CA 1
ATOM 807 C C . ASN A 1 104 ? 15.913 -1.891 -20.553 1.00 80.75 104 ASN A C 1
ATOM 809 O O . ASN A 1 104 ? 15.560 -1.699 -19.391 1.00 80.75 104 ASN A O 1
ATOM 813 N N . ALA A 1 105 ? 15.085 -2.395 -21.468 1.00 79.25 105 ALA A N 1
ATOM 814 C CA . ALA A 1 105 ? 13.707 -2.761 -21.164 1.00 79.25 105 ALA A CA 1
ATOM 815 C C . ALA A 1 105 ? 13.622 -3.961 -20.203 1.00 79.25 105 ALA A C 1
ATOM 817 O O . ALA A 1 105 ? 12.843 -3.932 -19.252 1.00 79.25 105 ALA A O 1
ATOM 818 N N . ILE A 1 106 ? 14.459 -4.987 -20.399 1.00 83.69 106 ILE A N 1
ATOM 819 C CA . ILE A 1 106 ? 14.545 -6.146 -19.495 1.00 83.69 106 ILE A CA 1
ATOM 820 C C . ILE A 1 106 ? 15.013 -5.708 -18.104 1.00 83.69 106 ILE A C 1
ATOM 822 O O . ILE A 1 106 ? 14.406 -6.075 -17.096 1.00 83.69 106 ILE A O 1
ATOM 826 N N . ILE A 1 107 ? 16.076 -4.903 -18.042 1.00 83.75 107 ILE A N 1
ATOM 827 C CA . ILE A 1 107 ? 16.598 -4.367 -16.783 1.00 83.75 107 ILE A CA 1
ATOM 828 C C . ILE A 1 107 ? 15.523 -3.529 -16.082 1.00 83.75 107 ILE A C 1
ATOM 830 O O . ILE A 1 107 ? 15.290 -3.735 -14.893 1.00 83.75 107 ILE A O 1
ATOM 834 N N . GLY A 1 108 ? 14.840 -2.642 -16.812 1.00 80.44 108 GLY A N 1
ATOM 835 C CA . GLY A 1 108 ? 13.747 -1.820 -16.293 1.00 80.44 108 GLY A CA 1
ATOM 836 C C . GLY A 1 108 ? 12.620 -2.663 -15.701 1.00 80.44 108 GLY A C 1
ATOM 837 O O . GLY A 1 108 ? 12.232 -2.439 -14.559 1.00 80.44 108 GLY A O 1
ATOM 838 N N . PHE A 1 109 ? 12.170 -3.698 -16.414 1.00 78.88 109 PHE A N 1
ATOM 839 C CA . PHE A 1 109 ? 11.140 -4.619 -15.927 1.00 78.88 109 PHE A CA 1
ATOM 840 C C . PHE A 1 109 ? 11.548 -5.327 -14.624 1.00 78.88 109 PHE A C 1
ATOM 842 O O . PHE A 1 109 ? 10.763 -5.408 -13.678 1.00 78.88 109 PHE A O 1
ATOM 849 N N . ILE A 1 110 ? 12.793 -5.809 -14.542 1.00 84.56 110 ILE A N 1
ATOM 850 C CA . ILE A 1 110 ? 13.312 -6.466 -13.335 1.00 84.56 110 ILE A CA 1
ATOM 851 C C . ILE A 1 110 ? 13.436 -5.471 -12.172 1.00 84.56 110 ILE A C 1
ATOM 853 O O . ILE A 1 110 ? 13.112 -5.817 -11.036 1.00 84.56 110 ILE A O 1
ATOM 857 N N . GLN A 1 111 ? 13.923 -4.253 -12.425 1.00 82.25 111 GLN A N 1
ATOM 858 C CA . GLN A 1 111 ? 14.069 -3.215 -11.400 1.00 82.25 111 GLN A CA 1
ATOM 859 C C . GLN A 1 111 ? 12.713 -2.786 -10.837 1.00 82.25 111 GLN A C 1
ATOM 861 O O . GLN A 1 111 ? 12.563 -2.700 -9.621 1.00 82.25 111 GLN A O 1
ATOM 866 N N . GLU A 1 112 ? 11.725 -2.598 -11.707 1.00 80.75 112 GLU A N 1
ATOM 867 C CA . GLU A 1 112 ? 10.353 -2.254 -11.340 1.00 80.75 112 GLU A CA 1
ATOM 868 C C . GLU A 1 112 ? 9.738 -3.329 -10.428 1.00 80.75 112 GLU A C 1
ATOM 870 O O . GLU A 1 112 ? 9.222 -3.020 -9.354 1.00 80.75 112 GLU A O 1
ATOM 875 N N . GLY A 1 113 ? 9.863 -4.608 -10.808 1.00 80.44 113 GLY A N 1
ATOM 876 C CA . GLY A 1 113 ? 9.360 -5.722 -9.999 1.00 80.44 113 GLY A CA 1
ATOM 877 C C . GLY A 1 113 ? 10.045 -5.822 -8.633 1.00 80.44 113 GLY A C 1
ATOM 878 O O . GLY A 1 113 ? 9.388 -6.070 -7.623 1.00 80.44 113 GLY A O 1
ATOM 879 N N . LYS A 1 114 ? 11.359 -5.573 -8.570 1.00 84.00 114 LYS A N 1
ATOM 880 C CA . LYS A 1 114 ? 12.101 -5.525 -7.299 1.00 84.00 114 LYS A CA 1
ATOM 881 C C . LYS A 1 114 ? 11.664 -4.355 -6.418 1.00 84.00 114 LYS A C 1
ATOM 883 O O . LYS A 1 114 ? 11.541 -4.533 -5.208 1.00 84.00 114 LYS A O 1
ATOM 888 N N . ALA A 1 115 ? 11.431 -3.182 -7.004 1.00 81.19 115 ALA A N 1
ATOM 889 C CA . ALA A 1 115 ? 10.953 -2.010 -6.277 1.00 81.19 115 ALA A CA 1
ATOM 890 C C . ALA A 1 115 ? 9.555 -2.252 -5.687 1.00 81.19 115 ALA A C 1
ATOM 892 O O . ALA A 1 115 ? 9.314 -1.939 -4.522 1.00 81.19 115 ALA A O 1
ATOM 893 N N . GLU A 1 116 ? 8.657 -2.875 -6.452 1.00 82.62 116 GLU A N 1
ATOM 894 C CA . GLU A 1 116 ? 7.320 -3.233 -5.972 1.00 82.62 116 GLU A CA 1
ATOM 895 C C . GLU A 1 116 ? 7.374 -4.275 -4.847 1.00 82.62 116 GLU A C 1
ATOM 897 O O . GLU A 1 116 ? 6.744 -4.083 -3.809 1.00 82.62 116 GLU A O 1
ATOM 902 N N . ALA A 1 117 ? 8.191 -5.324 -4.987 1.00 83.69 117 ALA A N 1
ATOM 903 C CA . ALA A 1 117 ? 8.371 -6.330 -3.936 1.00 83.69 117 ALA A CA 1
ATOM 904 C C . ALA A 1 117 ? 8.920 -5.726 -2.628 1.00 83.69 117 ALA A C 1
ATOM 906 O O . ALA A 1 117 ? 8.522 -6.127 -1.530 1.00 83.69 117 ALA A O 1
ATOM 907 N N . ALA A 1 118 ? 9.811 -4.735 -2.734 1.00 83.75 118 ALA A N 1
ATOM 908 C CA . ALA A 1 118 ? 10.315 -4.003 -1.577 1.00 83.75 118 ALA A CA 1
ATOM 909 C C . ALA A 1 118 ? 9.205 -3.185 -0.896 1.00 83.75 118 ALA A C 1
ATOM 911 O O . ALA A 1 118 ? 9.078 -3.231 0.327 1.00 83.75 118 ALA A O 1
ATOM 912 N N . LEU A 1 119 ? 8.367 -2.487 -1.668 1.00 82.38 119 LEU A N 1
ATOM 913 C CA . LEU A 1 119 ? 7.232 -1.728 -1.133 1.00 82.38 119 LEU A CA 1
ATOM 914 C C . LEU A 1 119 ? 6.182 -2.625 -0.467 1.00 82.38 119 LEU A C 1
ATOM 916 O O . LEU A 1 119 ? 5.699 -2.283 0.613 1.00 82.38 119 LEU A O 1
ATOM 920 N N . ASP A 1 120 ? 5.858 -3.771 -1.067 1.00 81.62 120 ASP A N 1
ATOM 921 C CA . ASP A 1 120 ? 4.931 -4.747 -0.479 1.00 81.62 120 ASP A CA 1
ATOM 922 C C . ASP A 1 120 ? 5.480 -5.287 0.855 1.00 81.62 120 ASP A C 1
ATOM 924 O O . ASP A 1 120 ? 4.747 -5.378 1.843 1.00 81.62 120 ASP A O 1
ATOM 928 N N . SER A 1 121 ? 6.789 -5.548 0.932 1.00 79.94 121 SER A N 1
ATOM 929 C CA . SER A 1 121 ? 7.444 -5.978 2.174 1.00 79.94 121 SER A CA 1
ATOM 930 C C . SER A 1 121 ? 7.380 -4.894 3.255 1.00 79.94 121 SER A C 1
ATOM 932 O O . SER A 1 121 ? 6.986 -5.177 4.385 1.00 79.94 121 SER A O 1
ATOM 934 N N . ILE A 1 122 ? 7.676 -3.634 2.916 1.00 78.12 122 ILE A N 1
ATOM 935 C CA . ILE A 1 122 ? 7.537 -2.507 3.856 1.00 78.12 122 ILE A CA 1
ATOM 936 C C . ILE A 1 122 ? 6.090 -2.393 4.345 1.00 78.12 122 ILE A C 1
ATOM 938 O O . ILE A 1 122 ? 5.854 -2.210 5.536 1.00 78.12 122 ILE A O 1
ATOM 942 N N . ARG A 1 123 ? 5.109 -2.550 3.450 1.00 72.62 123 ARG A N 1
ATOM 943 C CA . ARG A 1 123 ? 3.690 -2.508 3.812 1.00 72.62 123 ARG A CA 1
ATOM 944 C C . ARG A 1 123 ? 3.305 -3.629 4.779 1.00 72.62 123 ARG A C 1
ATOM 946 O O . ARG A 1 123 ? 2.549 -3.363 5.704 1.00 72.62 123 ARG A O 1
ATOM 953 N N . SER A 1 124 ? 3.847 -4.837 4.616 1.00 70.12 124 SER A N 1
ATOM 954 C CA . SER A 1 124 ? 3.613 -5.940 5.563 1.00 70.12 124 SER A CA 1
ATOM 955 C C . SER A 1 124 ? 4.239 -5.710 6.943 1.00 70.12 124 SER A C 1
ATOM 957 O O . SER A 1 124 ? 3.645 -6.093 7.945 1.00 70.12 124 SER A O 1
ATOM 959 N N . LEU A 1 125 ? 5.388 -5.026 7.022 1.00 67.94 125 LEU A N 1
ATOM 960 C CA . LEU A 1 125 ? 5.995 -4.637 8.304 1.00 67.94 125 LEU A CA 1
ATOM 961 C C . LEU A 1 125 ? 5.178 -3.563 9.032 1.00 67.94 125 LEU A C 1
ATOM 963 O O . LEU A 1 125 ? 5.270 -3.432 10.248 1.00 67.94 125 LEU A O 1
ATOM 967 N N . LEU A 1 126 ? 4.379 -2.799 8.286 1.00 65.62 126 LEU A N 1
ATOM 968 C CA . LEU A 1 126 ? 3.451 -1.800 8.806 1.00 65.62 126 LEU A CA 1
ATOM 969 C C . LEU A 1 126 ? 2.059 -2.379 9.093 1.00 65.62 126 LEU A C 1
ATOM 971 O O . LEU A 1 126 ? 1.125 -1.594 9.244 1.00 65.62 126 LEU A O 1
ATOM 975 N N . SER A 1 127 ? 1.891 -3.709 9.147 1.00 65.62 127 SER A N 1
ATOM 976 C CA . SER A 1 127 ? 0.628 -4.307 9.592 1.00 65.62 127 SER A CA 1
ATOM 977 C C . SER A 1 127 ? 0.357 -3.856 11.024 1.00 65.62 127 SER A C 1
ATOM 979 O O . SER A 1 127 ? 0.939 -4.367 11.984 1.00 65.62 127 SER A O 1
ATOM 981 N N . ALA A 1 128 ? -0.469 -2.821 11.148 1.00 77.50 128 ALA A N 1
ATOM 982 C CA . ALA A 1 128 ? -0.823 -2.240 12.422 1.00 77.50 128 ALA A CA 1
ATOM 983 C C . ALA A 1 128 ? -1.637 -3.271 13.196 1.00 77.50 128 ALA A C 1
ATOM 985 O O . ALA A 1 128 ? -2.526 -3.916 12.641 1.00 77.50 128 ALA A O 1
ATOM 986 N N . HIS A 1 129 ? -1.301 -3.444 14.464 1.00 87.12 129 HIS A N 1
ATOM 987 C CA . HIS A 1 129 ? -2.128 -4.191 15.391 1.00 87.12 129 HIS A CA 1
ATOM 988 C C . HIS A 1 129 ? -2.896 -3.178 16.228 1.00 87.12 129 HIS A C 1
ATOM 990 O O . HIS A 1 129 ? -2.374 -2.113 16.560 1.00 87.12 129 HIS A O 1
ATOM 996 N N . ALA A 1 130 ? -4.145 -3.496 16.535 1.00 90.56 130 ALA A N 1
ATOM 997 C CA . ALA A 1 130 ? -4.992 -2.676 17.377 1.00 90.56 130 ALA A CA 1
ATOM 998 C C . ALA A 1 130 ? -5.391 -3.476 18.612 1.00 90.56 130 ALA A C 1
ATOM 1000 O O . ALA A 1 130 ? -5.795 -4.636 18.516 1.00 90.56 130 ALA A O 1
ATOM 1001 N N . THR A 1 131 ? -5.316 -2.844 19.782 1.00 92.75 131 THR A N 1
ATOM 1002 C CA . THR A 1 131 ? -5.890 -3.425 20.995 1.00 92.75 131 THR A CA 1
ATOM 1003 C C . THR A 1 131 ? -7.354 -3.020 21.077 1.00 92.75 131 THR A C 1
ATOM 1005 O O . THR A 1 131 ? -7.671 -1.838 21.175 1.00 92.75 131 THR A O 1
ATOM 1008 N N . VAL A 1 132 ? -8.260 -3.991 21.068 1.00 94.12 132 VAL A N 1
ATOM 1009 C CA . VAL A 1 132 ? -9.707 -3.774 21.162 1.00 94.12 132 VAL A CA 1
ATOM 1010 C C . VAL A 1 132 ? -10.288 -4.410 22.414 1.00 94.12 132 VAL A C 1
ATOM 1012 O O . VAL A 1 132 ? -9.728 -5.349 22.981 1.00 94.12 132 VAL A O 1
ATOM 1015 N N . LEU A 1 133 ? -11.437 -3.904 22.850 1.00 93.56 133 LEU A N 1
ATOM 1016 C CA . LEU A 1 133 ? -12.277 -4.561 23.842 1.00 93.56 133 LEU A CA 1
ATOM 1017 C C . LEU A 1 133 ? -13.370 -5.353 23.113 1.00 93.56 133 LEU A C 1
ATOM 1019 O O . LEU A 1 133 ? -14.210 -4.753 22.444 1.00 93.56 133 LEU A O 1
ATOM 1023 N N . ARG A 1 134 ? -13.364 -6.684 23.244 1.00 92.88 134 ARG A N 1
ATOM 1024 C CA . ARG A 1 134 ? -14.416 -7.571 22.720 1.00 92.88 134 ARG A CA 1
ATOM 1025 C C . ARG A 1 134 ? -14.828 -8.606 23.763 1.00 92.88 134 ARG A C 1
ATOM 1027 O O . ARG A 1 134 ? -13.972 -9.231 24.394 1.00 92.88 134 ARG A O 1
ATOM 1034 N N . ASP A 1 135 ? -16.132 -8.775 23.963 1.00 89.81 135 ASP A N 1
ATOM 1035 C CA . ASP A 1 135 ? -16.728 -9.564 25.058 1.00 89.81 135 ASP A CA 1
ATOM 1036 C C . ASP A 1 135 ? -16.205 -9.159 26.455 1.00 89.81 135 ASP A C 1
ATOM 1038 O O . ASP A 1 135 ? -16.029 -9.989 27.346 1.00 89.81 135 ASP A O 1
ATOM 1042 N N . GLY A 1 136 ? -15.886 -7.876 26.652 1.00 90.56 136 GLY A N 1
ATOM 1043 C CA . GLY A 1 136 ? -15.305 -7.357 27.895 1.00 90.56 136 GLY A CA 1
ATOM 1044 C C . GLY A 1 136 ? -13.830 -7.708 28.117 1.00 90.56 136 GLY A C 1
ATOM 1045 O O . GLY A 1 136 ? -13.269 -7.336 29.148 1.00 90.56 136 GLY A O 1
ATOM 1046 N N . VAL A 1 137 ? -13.181 -8.381 27.162 1.00 92.00 137 VAL A N 1
ATOM 1047 C CA . VAL A 1 137 ? -11.776 -8.796 27.238 1.00 92.00 137 VAL A CA 1
ATOM 1048 C C . VAL A 1 137 ? -10.940 -7.976 26.261 1.00 92.00 137 VAL A C 1
ATOM 1050 O O . VAL A 1 137 ? -11.336 -7.752 25.118 1.00 92.00 137 VAL A O 1
ATOM 1053 N N . ARG A 1 138 ? -9.767 -7.518 26.711 1.00 93.06 138 ARG A N 1
ATOM 1054 C CA . ARG A 1 138 ? -8.799 -6.842 25.839 1.00 93.06 138 ARG A CA 1
ATOM 1055 C C . ARG A 1 138 ? -8.127 -7.870 24.938 1.00 93.06 138 ARG A C 1
ATOM 1057 O O . ARG A 1 138 ? -7.623 -8.870 25.444 1.00 93.06 138 ARG A O 1
ATOM 1064 N N . ARG A 1 139 ? -8.104 -7.619 23.633 1.00 91.88 139 ARG A N 1
ATOM 1065 C CA . ARG A 1 139 ? -7.449 -8.479 22.643 1.00 91.88 139 ARG A CA 1
ATOM 1066 C C . ARG A 1 139 ? -6.690 -7.631 21.642 1.00 91.88 139 ARG A C 1
ATOM 1068 O O . ARG A 1 139 ? -7.151 -6.558 21.271 1.00 91.88 139 ARG A O 1
ATOM 1075 N N . GLU A 1 140 ? -5.544 -8.132 21.220 1.00 91.81 140 GLU A N 1
ATOM 1076 C CA . GLU A 1 140 ? -4.787 -7.572 20.110 1.00 91.81 140 GLU A CA 1
ATOM 1077 C C . GLU A 1 140 ? -5.240 -8.266 18.823 1.00 91.81 140 GLU A C 1
ATOM 1079 O O . GLU A 1 140 ? -5.286 -9.496 18.767 1.00 91.81 140 GLU A O 1
ATOM 1084 N N . ILE A 1 141 ? -5.632 -7.479 17.824 1.00 91.31 141 ILE A N 1
ATOM 1085 C CA . ILE A 1 141 ? -6.090 -7.955 16.514 1.00 91.31 141 ILE A CA 1
ATOM 1086 C C . ILE A 1 141 ? -5.331 -7.227 15.403 1.00 91.31 141 ILE A C 1
ATOM 1088 O O . ILE A 1 141 ? -4.802 -6.135 15.625 1.00 91.31 141 ILE A O 1
ATOM 1092 N N . ASP A 1 142 ? -5.301 -7.796 14.196 1.00 90.44 142 ASP A N 1
ATOM 1093 C CA . ASP A 1 142 ? -4.872 -7.051 13.006 1.00 90.44 142 ASP A CA 1
ATOM 1094 C C . ASP A 1 142 ? -5.809 -5.840 12.837 1.00 90.44 142 ASP A C 1
ATOM 1096 O O . ASP A 1 142 ? -7.033 -5.979 12.871 1.00 90.44 142 ASP A O 1
ATOM 1100 N N . ALA A 1 143 ? -5.261 -4.636 12.657 1.00 89.31 143 ALA A N 1
ATOM 1101 C CA . ALA A 1 143 ? -6.047 -3.419 12.452 1.00 89.31 143 ALA A CA 1
ATOM 1102 C C . ALA A 1 143 ? -6.963 -3.508 11.217 1.00 89.31 143 ALA A C 1
ATOM 1104 O O . ALA A 1 143 ? -7.955 -2.784 11.122 1.00 89.31 143 ALA A O 1
ATOM 1105 N N . ALA A 1 144 ? -6.662 -4.414 10.285 1.00 89.31 144 ALA A N 1
ATOM 1106 C CA . ALA A 1 144 ? -7.521 -4.762 9.165 1.00 89.31 144 ALA A CA 1
ATOM 1107 C C . ALA A 1 144 ? -8.839 -5.435 9.562 1.00 89.31 144 ALA A C 1
ATOM 1109 O O . ALA A 1 144 ? -9.782 -5.420 8.778 1.00 89.31 144 ALA A O 1
ATOM 1110 N N . GLU A 1 145 ? -8.908 -6.051 10.737 1.00 91.88 145 GLU A N 1
ATOM 1111 C CA . GLU A 1 145 ? -10.100 -6.733 11.253 1.00 91.88 145 GLU A CA 1
ATOM 1112 C C . GLU A 1 145 ? -10.970 -5.822 12.130 1.00 91.88 145 GLU A C 1
ATOM 1114 O O . GLU A 1 145 ? -11.981 -6.266 12.687 1.00 91.88 145 GLU A O 1
ATOM 1119 N N . LEU A 1 146 ? -10.587 -4.548 12.266 1.00 92.44 146 LEU A N 1
ATOM 1120 C CA . LEU A 1 146 ? -11.408 -3.539 12.921 1.00 92.44 146 LEU A CA 1
ATOM 1121 C C . LEU A 1 146 ? -12.702 -3.321 12.147 1.00 92.44 146 LEU A C 1
ATOM 1123 O O . LEU A 1 146 ? -12.706 -3.204 10.921 1.00 92.44 146 LEU A O 1
ATOM 1127 N N . VAL A 1 147 ? -13.797 -3.200 12.888 1.00 93.56 147 VAL A N 1
ATOM 1128 C CA . VAL A 1 147 ? -15.123 -2.940 12.326 1.00 93.56 147 VAL A CA 1
ATOM 1129 C C . VAL A 1 147 ? -15.767 -1.715 12.976 1.00 93.56 147 VAL A C 1
ATOM 1131 O O . VAL A 1 147 ? -15.435 -1.365 14.115 1.00 93.56 147 VAL A O 1
ATOM 1134 N N . PRO A 1 148 ? -16.724 -1.051 12.301 1.00 90.62 148 PRO A N 1
ATOM 1135 C CA . PRO A 1 148 ? -17.464 0.050 12.904 1.00 90.62 148 PRO A CA 1
ATOM 1136 C C . PRO A 1 148 ? -18.112 -0.372 14.230 1.00 90.62 148 PRO A C 1
ATOM 1138 O O . PRO A 1 148 ? -18.846 -1.359 14.288 1.00 90.62 148 PRO A O 1
ATOM 1141 N N . GLY A 1 149 ? -17.855 0.390 15.296 1.00 88.81 149 GLY A N 1
ATOM 1142 C CA . GLY A 1 149 ? -18.361 0.126 16.648 1.00 88.81 149 GLY A CA 1
ATOM 1143 C C . GLY A 1 149 ? -17.395 -0.601 17.589 1.00 88.81 149 GLY A C 1
ATOM 1144 O O . GLY A 1 149 ? -17.732 -0.744 18.768 1.00 88.81 149 GLY A O 1
ATOM 1145 N N . ASP A 1 150 ? -16.216 -1.023 17.117 1.00 91.50 150 ASP A N 1
ATOM 1146 C CA . ASP A 1 150 ? -15.153 -1.525 17.994 1.00 91.50 150 ASP A CA 1
ATOM 1147 C C . ASP A 1 150 ? -14.698 -0.445 18.988 1.00 91.50 150 ASP A C 1
ATOM 1149 O O . ASP A 1 150 ? -14.584 0.740 18.665 1.00 91.50 150 ASP A O 1
ATOM 1153 N N . VAL A 1 151 ? -14.398 -0.873 20.215 1.00 92.06 151 VAL A N 1
ATOM 1154 C CA . VAL A 1 151 ? -13.793 -0.017 21.240 1.00 92.06 151 VAL A CA 1
ATOM 1155 C C . VAL A 1 151 ? -12.291 -0.263 21.228 1.00 92.06 151 VAL A C 1
ATOM 1157 O O . VAL A 1 151 ? -11.820 -1.273 21.751 1.00 92.06 151 VAL A O 1
ATOM 1160 N N . VAL A 1 152 ? -11.548 0.665 20.630 1.00 92.56 152 VAL A N 1
ATOM 1161 C CA . VAL A 1 152 ? -10.084 0.606 20.532 1.00 92.56 152 VAL A CA 1
ATOM 1162 C C . VAL A 1 152 ? -9.454 1.241 21.772 1.00 92.56 152 VAL A C 1
ATOM 1164 O O . VAL A 1 152 ? -9.840 2.332 22.194 1.00 92.56 152 VAL A O 1
ATOM 1167 N N . LEU A 1 153 ? -8.482 0.555 22.367 1.00 91.00 153 LEU A N 1
ATOM 1168 C CA . LEU A 1 153 ? -7.636 1.080 23.431 1.00 91.00 153 LEU A CA 1
ATOM 1169 C C . LEU A 1 153 ? -6.333 1.581 22.813 1.00 91.00 153 LEU A C 1
ATOM 1171 O O . LEU A 1 153 ? -5.623 0.807 22.181 1.00 91.00 153 LEU A O 1
ATOM 1175 N N . LEU A 1 154 ? -6.029 2.860 23.024 1.00 90.12 154 LEU A N 1
ATOM 1176 C CA . LEU A 1 154 ? -4.809 3.500 22.537 1.00 90.12 154 LEU A CA 1
ATOM 1177 C C . LEU A 1 154 ? -3.864 3.782 23.706 1.00 90.12 154 LEU A C 1
ATOM 1179 O O . LEU A 1 154 ? -4.273 4.350 24.724 1.00 90.12 154 LEU A O 1
ATOM 1183 N N . ALA A 1 155 ? -2.601 3.409 23.547 1.00 86.19 155 ALA A N 1
ATOM 1184 C CA . ALA A 1 155 ? -1.496 3.761 24.421 1.00 86.19 155 ALA A CA 1
ATOM 1185 C C . ALA A 1 155 ? -0.561 4.777 23.745 1.00 86.19 155 ALA A C 1
ATOM 1187 O O . ALA A 1 155 ? -0.580 4.988 22.531 1.00 86.19 155 ALA A O 1
ATOM 1188 N N . SER A 1 156 ? 0.287 5.430 24.543 1.00 85.19 156 SER A N 1
ATOM 1189 C CA . SER A 1 156 ? 1.315 6.323 24.003 1.00 85.19 156 SER A CA 1
ATOM 1190 C C . SER A 1 156 ? 2.286 5.545 23.117 1.00 85.19 156 SER A C 1
ATOM 1192 O O . SER A 1 156 ? 3.027 4.699 23.611 1.00 85.19 156 SER A O 1
ATOM 1194 N N . GLY A 1 157 ? 2.320 5.893 21.832 1.00 79.81 157 GLY A N 1
ATOM 1195 C CA . GLY A 1 157 ? 3.168 5.243 20.831 1.00 79.81 157 GLY A CA 1
ATOM 1196 C C . GLY A 1 157 ? 2.393 4.421 19.802 1.00 79.81 157 GLY A C 1
ATOM 1197 O O . GLY A 1 157 ? 2.966 4.115 18.754 1.00 79.81 157 GLY A O 1
ATOM 1198 N N . ASP A 1 158 ? 1.112 4.143 20.059 1.00 83.62 158 ASP A N 1
ATOM 1199 C CA . ASP A 1 158 ? 0.223 3.470 19.111 1.00 83.62 158 ASP A CA 1
ATOM 1200 C C . ASP A 1 158 ? -0.106 4.398 17.928 1.00 83.62 158 ASP A C 1
ATOM 1202 O O . ASP A 1 158 ? -0.057 5.629 18.050 1.00 83.62 158 ASP A O 1
ATOM 1206 N N . ARG A 1 159 ? -0.394 3.808 16.763 1.00 67.94 159 ARG A N 1
ATOM 1207 C CA . ARG A 1 159 ? -0.650 4.509 15.497 1.00 67.94 159 ARG A CA 1
ATOM 1208 C C . ARG A 1 159 ? -1.902 3.991 14.816 1.00 67.94 159 ARG A C 1
ATOM 1210 O O . ARG A 1 159 ? -2.131 2.766 14.900 1.00 67.94 159 ARG A O 1
#

Nearest PDB structures (foldseek):
  7yah-assembly1_A  TM=7.953E-01  e=4.524E-07  Homo sapiens
  8iwt-assembly1_A  TM=7.258E-01  e=1.092E-06  Homo sapiens
  4h1w-assembly1_A  TM=7.877E-01  e=1.495E-06  Oryctolagus cuniculus
  7yaj-assembly1_A  TM=8.126E-01  e=6.357E-06  Homo sapiens
  8uyb-assembly1_A  TM=5.049E-01  e=1.440E-05  Escherichia coli K-12